Protein AF-A0AAJ5UB85-F1 (afdb_monomer)

Radius of gyration: 15.46 Å; Cα contacts (8 Å, |Δi|>4): 134; chains: 1; bounding box: 55×32×35 Å

Nearest PDB structures (foldseek):
  3lfk-assembly1_A  TM=6.143E-01  e=1.424E-01  Thermoplasma volcanium GSS1
  6jmi-assembly2_B  TM=5.641E-01  e=3.573E-01  Mycobacterium tuberculosis H37Rv
  7txo-assembly1_A  TM=7.342E-01  e=1.295E+00  Nostoc sp. PCC 7120 = FACHB-418
  2qlz-assembly2_D  TM=5.027E-01  e=4.039E-01  unclassified
  3lfk-assembly2_B  TM=4.043E-01  e=2.973E-01  Thermoplasma volcanium GSS1

Structure (mmCIF, N/CA/C/O backbone):
data_AF-A0AAJ5UB85-F1
#
_entry.id   AF-A0AAJ5UB85-F1
#
loop_
_atom_site.group_PDB
_atom_site.id
_atom_site.type_symbol
_atom_site.label_atom_id
_atom_site.label_alt_id
_atom_site.label_comp_id
_atom_site.label_asym_id
_atom_site.label_entity_id
_atom_site.label_seq_id
_atom_site.pdbx_PDB_ins_code
_atom_site.Cartn_x
_atom_site.Cartn_y
_atom_site.Cartn_z
_atom_site.occupancy
_atom_site.B_iso_or_equiv
_atom_site.auth_seq_id
_atom_site.auth_comp_id
_atom_site.auth_asym_id
_atom_site.auth_atom_id
_atom_site.pdbx_PDB_model_num
ATOM 1 N N . MET A 1 1 ? 35.514 -7.535 10.578 1.00 32.47 1 MET A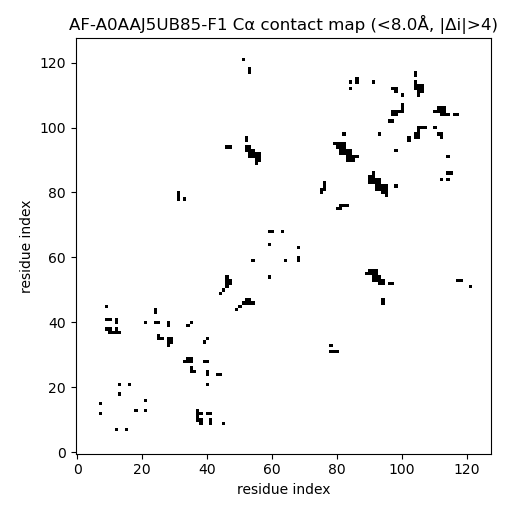 N 1
ATOM 2 C CA . MET A 1 1 ? 34.616 -8.692 10.389 1.00 32.47 1 MET A CA 1
ATOM 3 C C . MET A 1 1 ? 33.403 -8.159 9.650 1.00 32.47 1 MET A C 1
ATOM 5 O O . MET A 1 1 ? 32.691 -7.363 10.228 1.00 32.47 1 MET A O 1
ATOM 9 N N . ASN A 1 2 ? 33.325 -8.501 8.362 1.00 32.28 2 ASN A N 1
ATOM 10 C CA . ASN A 1 2 ? 32.281 -8.273 7.352 1.00 32.28 2 ASN A CA 1
ATOM 11 C C . ASN A 1 2 ? 31.247 -7.155 7.573 1.00 32.28 2 ASN A C 1
ATOM 13 O O . ASN A 1 2 ? 30.145 -7.418 8.042 1.00 32.28 2 ASN A O 1
ATOM 17 N N . ASP A 1 3 ? 31.563 -5.966 7.053 1.00 38.00 3 ASP A N 1
ATOM 18 C CA . ASP A 1 3 ? 30.565 -5.004 6.573 1.00 38.00 3 ASP A CA 1
ATOM 19 C C . ASP A 1 3 ? 30.039 -5.476 5.204 1.00 38.00 3 ASP A C 1
ATOM 21 O O . ASP A 1 3 ? 30.477 -5.024 4.147 1.00 38.00 3 ASP A O 1
ATOM 25 N N . THR A 1 4 ? 29.128 -6.447 5.202 1.00 44.91 4 THR A N 1
ATOM 26 C CA . THR A 1 4 ? 28.245 -6.713 4.052 1.00 44.91 4 THR A CA 1
ATOM 27 C C . THR A 1 4 ? 26.931 -5.988 4.280 1.00 44.91 4 THR A C 1
ATOM 29 O O . THR A 1 4 ? 25.911 -6.624 4.489 1.00 44.91 4 THR A O 1
ATOM 32 N N . ASP A 1 5 ? 26.958 -4.661 4.275 1.00 47.28 5 ASP A N 1
ATOM 33 C CA . ASP A 1 5 ? 25.741 -3.851 4.316 1.00 47.28 5 ASP A CA 1
ATOM 34 C C . ASP A 1 5 ? 25.980 -2.569 3.528 1.00 47.28 5 ASP A C 1
ATOM 36 O O . ASP A 1 5 ? 26.447 -1.554 4.040 1.00 47.28 5 ASP A O 1
ATOM 40 N N . SER A 1 6 ? 25.728 -2.607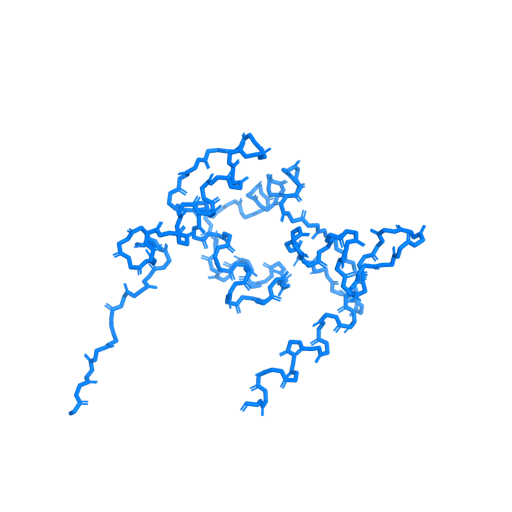 2.222 1.00 36.12 6 SER A N 1
ATOM 41 C CA . SER A 1 6 ? 25.590 -1.368 1.457 1.00 36.12 6 SER A CA 1
ATOM 42 C C . SER A 1 6 ? 24.732 -1.567 0.213 1.00 36.12 6 SER A C 1
ATOM 44 O O . SER A 1 6 ? 25.188 -2.004 -0.840 1.00 36.12 6 SER A O 1
ATOM 46 N N . SER A 1 7 ? 23.483 -1.118 0.373 1.00 40.91 7 SER A N 1
ATOM 47 C CA . SER A 1 7 ? 22.523 -0.726 -0.661 1.00 40.91 7 SER A CA 1
ATOM 48 C C . SER A 1 7 ? 21.566 -1.798 -1.203 1.00 40.91 7 SER A C 1
ATOM 50 O O . SER A 1 7 ? 21.362 -1.914 -2.410 1.00 40.91 7 SER A O 1
ATOM 52 N N . ASN A 1 8 ? 20.804 -2.441 -0.309 1.00 54.84 8 ASN A N 1
ATOM 53 C CA . ASN A 1 8 ? 19.409 -2.800 -0.625 1.00 54.84 8 ASN A CA 1
ATOM 54 C C . ASN A 1 8 ? 18.542 -1.526 -0.672 1.00 54.84 8 ASN A C 1
ATOM 56 O O . ASN A 1 8 ? 17.538 -1.406 0.027 1.00 54.84 8 ASN A O 1
ATOM 60 N N . SER A 1 9 ? 18.954 -0.521 -1.451 1.00 78.44 9 SER A N 1
ATOM 61 C CA . SER A 1 9 ? 18.109 0.643 -1.697 1.00 78.44 9 SER A CA 1
ATOM 62 C C . SER A 1 9 ? 16.850 0.150 -2.405 1.00 78.44 9 SER A C 1
ATOM 64 O O . SER A 1 9 ? 16.943 -0.605 -3.379 1.00 78.44 9 SER A O 1
ATOM 66 N N . LEU A 1 10 ? 15.669 0.564 -1.938 1.00 81.56 10 LEU A N 1
ATOM 67 C CA . LEU A 1 10 ? 14.387 0.237 -2.573 1.00 81.56 10 LEU A CA 1
ATOM 68 C C . LEU A 1 10 ? 14.371 0.601 -4.066 1.00 81.56 10 LEU A C 1
ATOM 70 O O . LEU A 1 10 ? 13.711 -0.059 -4.867 1.00 81.56 10 LEU A O 1
ATOM 74 N N . HIS A 1 11 ? 15.167 1.590 -4.477 1.00 81.31 11 HIS A N 1
ATOM 75 C CA . HIS A 1 11 ? 15.339 1.964 -5.880 1.00 81.31 11 HIS A CA 1
ATOM 76 C C . HIS A 1 11 ? 15.991 0.876 -6.747 1.00 81.31 11 HIS A C 1
ATOM 78 O O . HIS A 1 11 ? 15.806 0.884 -7.961 1.00 81.31 11 HIS A O 1
ATOM 84 N N . LEU A 1 12 ? 16.708 -0.071 -6.140 1.00 86.75 12 LEU A N 1
ATOM 85 C CA . LEU A 1 12 ? 17.361 -1.200 -6.802 1.00 86.75 12 LEU A CA 1
ATOM 86 C C . LEU A 1 12 ? 16.638 -2.530 -6.546 1.00 86.75 12 LEU A C 1
ATOM 88 O O . LEU A 1 12 ? 17.232 -3.584 -6.727 1.00 86.75 12 LEU A O 1
ATOM 92 N N . ILE A 1 13 ? 15.362 -2.515 -6.140 1.00 89.38 13 ILE A N 1
ATOM 93 C CA . ILE A 1 13 ? 14.651 -3.729 -5.699 1.00 89.38 13 ILE A CA 1
ATOM 94 C C . ILE A 1 13 ? 14.706 -4.905 -6.682 1.00 89.38 13 ILE A C 1
ATOM 96 O O . ILE A 1 13 ? 14.712 -6.058 -6.269 1.00 89.38 13 ILE A O 1
ATOM 100 N N . GLU A 1 14 ? 14.781 -4.641 -7.985 1.00 89.69 14 GLU A N 1
ATOM 101 C CA . GLU A 1 14 ? 14.854 -5.695 -9.001 1.00 89.69 14 GLU A CA 1
ATOM 102 C C . GLU A 1 14 ? 16.177 -6.475 -9.010 1.00 89.69 14 GLU A C 1
ATOM 104 O O . GLU A 1 14 ? 16.234 -7.556 -9.595 1.00 89.69 14 GLU A O 1
ATOM 109 N N . THR A 1 15 ? 17.232 -5.946 -8.383 1.00 87.75 15 THR A N 1
ATOM 110 C CA . THR A 1 15 ? 18.557 -6.578 -8.352 1.00 87.75 15 THR A CA 1
ATOM 111 C C . THR A 1 15 ? 18.747 -7.488 -7.144 1.00 87.75 15 THR A C 1
ATOM 113 O O . THR A 1 15 ? 19.519 -8.441 -7.232 1.00 87.75 15 THR A O 1
ATOM 116 N N . TRP A 1 16 ? 18.047 -7.217 -6.037 1.00 90.44 16 TRP A N 1
ATOM 117 C CA . TRP A 1 16 ? 18.240 -7.921 -4.767 1.00 90.44 16 TRP A CA 1
ATOM 118 C C . TRP A 1 16 ? 17.005 -8.677 -4.270 1.00 90.44 16 TRP A C 1
ATOM 120 O O . TRP A 1 16 ? 17.162 -9.661 -3.546 1.00 90.44 16 TRP A O 1
ATOM 130 N N . LEU A 1 17 ? 15.783 -8.282 -4.651 1.00 90.50 17 LEU A N 1
ATOM 131 C CA . LEU A 1 17 ? 14.591 -9.026 -4.248 1.00 90.50 17 LEU A CA 1
ATOM 132 C C . LEU A 1 17 ? 14.565 -10.380 -4.975 1.00 90.50 17 LEU A C 1
ATOM 134 O O . LEU A 1 17 ? 14.698 -10.406 -6.205 1.00 90.50 17 LEU A O 1
ATOM 138 N N . PRO A 1 18 ? 14.361 -11.510 -4.269 1.00 93.69 18 PRO A N 1
ATOM 139 C CA . PRO A 1 18 ? 14.294 -12.816 -4.904 1.00 93.69 18 PRO A CA 1
ATOM 140 C C . PRO A 1 18 ? 13.311 -12.824 -6.075 1.00 93.69 18 PRO A C 1
ATOM 142 O O . PRO A 1 18 ? 12.175 -12.360 -5.969 1.00 93.69 18 PRO A O 1
ATOM 145 N N . ARG A 1 19 ? 13.745 -13.383 -7.210 1.00 89.44 19 ARG A N 1
ATOM 146 C CA . ARG A 1 19 ? 13.010 -13.307 -8.483 1.00 89.44 19 ARG A CA 1
ATOM 147 C C . ARG A 1 19 ? 11.546 -13.732 -8.364 1.00 89.44 19 ARG A C 1
ATOM 149 O O . ARG A 1 19 ? 10.681 -13.112 -8.977 1.00 89.44 19 ARG A O 1
ATOM 156 N N . PHE A 1 20 ? 11.274 -14.793 -7.605 1.00 92.88 20 PHE A N 1
ATOM 157 C CA . PHE A 1 20 ? 9.911 -15.271 -7.386 1.00 92.88 20 PHE A CA 1
ATOM 158 C C . PHE A 1 20 ? 9.051 -14.218 -6.674 1.00 92.88 20 PHE A C 1
ATOM 160 O O . PHE A 1 20 ? 7.989 -13.863 -7.177 1.00 92.88 20 PHE A O 1
ATOM 167 N N . GLU A 1 21 ? 9.538 -13.658 -5.566 1.00 91.75 21 GLU A N 1
ATOM 168 C CA . GLU A 1 21 ? 8.840 -12.609 -4.812 1.00 91.75 21 GLU A CA 1
ATOM 169 C C . GLU A 1 21 ? 8.613 -11.357 -5.662 1.00 91.75 21 GLU A C 1
ATOM 171 O O . GLU A 1 21 ? 7.505 -10.824 -5.713 1.00 91.75 21 GLU A O 1
ATOM 176 N N . TYR A 1 22 ? 9.626 -10.932 -6.418 1.00 93.31 22 TYR A N 1
ATOM 177 C CA . TYR A 1 22 ? 9.507 -9.809 -7.345 1.00 93.31 22 TYR A CA 1
ATOM 178 C C . TYR A 1 22 ? 8.392 -10.028 -8.383 1.00 93.31 22 TYR A C 1
ATOM 180 O O . TYR A 1 22 ? 7.609 -9.117 -8.669 1.00 93.31 22 TYR A O 1
ATOM 188 N N . HIS A 1 23 ? 8.268 -11.243 -8.927 1.00 94.50 23 HIS A N 1
ATOM 189 C CA . HIS A 1 23 ? 7.187 -11.581 -9.854 1.00 94.50 23 HIS A CA 1
ATOM 190 C C . HIS A 1 23 ? 5.805 -11.581 -9.191 1.00 94.50 23 HIS A C 1
ATOM 192 O O . HIS A 1 23 ? 4.868 -11.083 -9.810 1.00 94.50 23 HIS A O 1
ATOM 198 N N . VAL A 1 24 ? 5.681 -12.030 -7.937 1.00 94.19 24 VAL A N 1
ATOM 199 C CA . VAL A 1 24 ? 4.414 -11.968 -7.182 1.00 94.19 24 VAL A CA 1
ATOM 200 C C . VAL A 1 24 ? 3.906 -10.525 -7.086 1.00 94.19 24 VAL A C 1
ATOM 202 O O . VAL A 1 24 ? 2.751 -10.250 -7.417 1.00 94.19 24 VAL A O 1
ATOM 205 N N . TYR A 1 25 ? 4.774 -9.575 -6.724 1.00 95.06 25 TYR A N 1
ATOM 206 C CA . TYR A 1 25 ? 4.399 -8.158 -6.681 1.00 95.06 25 TYR A CA 1
ATOM 207 C C . TYR A 1 25 ? 4.005 -7.611 -8.057 1.00 95.06 25 TYR A C 1
ATOM 209 O O . TYR A 1 25 ? 3.043 -6.850 -8.176 1.00 95.06 25 TYR A O 1
ATOM 217 N N . ARG A 1 26 ? 4.722 -8.000 -9.119 1.00 96.00 26 ARG A N 1
ATOM 218 C CA . ARG A 1 26 ? 4.394 -7.575 -10.490 1.00 96.00 26 ARG A CA 1
ATOM 219 C C . ARG A 1 26 ? 3.052 -8.103 -10.967 1.00 96.00 26 ARG A C 1
ATOM 221 O O . ARG A 1 26 ? 2.317 -7.358 -11.612 1.00 96.00 26 ARG A O 1
ATOM 228 N N . ASP A 1 27 ? 2.737 -9.357 -10.677 1.00 95.25 27 ASP A N 1
ATOM 229 C CA . ASP A 1 27 ? 1.465 -9.955 -11.069 1.00 95.25 27 ASP A CA 1
ATOM 230 C C . ASP A 1 27 ? 0.297 -9.294 -10.333 1.00 95.25 27 ASP A C 1
ATOM 232 O O . ASP A 1 27 ? -0.733 -9.025 -10.950 1.00 95.25 27 ASP A O 1
ATOM 236 N N . ARG A 1 28 ? 0.494 -8.902 -9.069 1.00 92.81 28 ARG A N 1
ATOM 237 C CA . ARG A 1 28 ? -0.490 -8.113 -8.323 1.00 92.81 28 ARG A CA 1
ATOM 238 C C . ARG A 1 28 ? -0.677 -6.707 -8.890 1.00 92.81 28 ARG A C 1
ATOM 240 O O . ARG A 1 28 ? -1.797 -6.260 -9.084 1.00 92.81 28 ARG A O 1
ATOM 247 N N . LEU A 1 29 ? 0.395 -6.004 -9.252 1.00 94.94 29 LEU A N 1
ATOM 248 C CA . LEU A 1 29 ? 0.250 -4.723 -9.962 1.00 94.94 29 LEU A CA 1
ATOM 249 C C . LEU A 1 29 ? -0.565 -4.898 -11.254 1.00 94.94 29 LEU A C 1
ATOM 251 O O . LEU A 1 29 ? -1.435 -4.081 -11.556 1.00 94.94 29 LEU A O 1
ATOM 255 N N . ARG A 1 30 ? -0.342 -5.999 -11.981 1.00 95.56 30 ARG A N 1
ATOM 256 C CA . ARG A 1 30 ? -1.093 -6.313 -13.200 1.00 95.56 30 ARG A CA 1
ATOM 257 C C . ARG A 1 30 ? -2.579 -6.566 -12.925 1.00 95.56 30 ARG A C 1
ATOM 259 O O . ARG A 1 30 ? -3.394 -6.071 -13.698 1.00 95.56 30 ARG A O 1
ATOM 266 N N . SER A 1 31 ? -2.951 -7.274 -11.854 1.00 93.44 31 SER A N 1
ATOM 267 C CA . SER A 1 31 ? -4.368 -7.518 -11.525 1.00 93.44 31 SER A CA 1
ATOM 268 C C . SER A 1 31 ? -5.137 -6.239 -11.176 1.00 93.44 31 SER A C 1
ATOM 270 O O . SER A 1 31 ? -6.351 -6.202 -11.354 1.00 93.44 31 SER A O 1
ATOM 272 N N . HIS A 1 32 ? -4.435 -5.176 -10.773 1.00 91.44 32 HIS A N 1
ATOM 273 C CA . HIS A 1 32 ? -5.000 -3.843 -10.524 1.00 91.44 32 HIS A CA 1
ATOM 274 C C . HIS A 1 32 ? -4.875 -2.888 -11.722 1.00 91.44 32 HIS A C 1
ATOM 276 O O . HIS A 1 32 ? -5.078 -1.685 -11.576 1.00 91.44 32 HIS A O 1
ATOM 282 N N . ASN A 1 33 ? -4.537 -3.393 -12.916 1.00 92.38 33 ASN A N 1
ATOM 283 C CA . ASN A 1 33 ? -4.302 -2.587 -14.123 1.00 92.38 33 ASN A CA 1
ATOM 284 C C . ASN A 1 33 ? -3.242 -1.487 -13.934 1.00 92.38 33 ASN A C 1
ATOM 286 O O . ASN A 1 33 ? -3.311 -0.416 -14.539 1.00 92.38 33 ASN A O 1
ATOM 290 N N . LEU A 1 34 ? -2.236 -1.748 -13.099 1.00 92.38 34 LEU A N 1
ATOM 291 C CA . LEU A 1 34 ? -1.150 -0.818 -12.833 1.00 92.38 34 LEU A CA 1
ATOM 292 C C . LEU A 1 34 ? 0.126 -1.204 -13.593 1.00 92.38 34 LEU A C 1
ATOM 294 O O . LEU A 1 34 ? 0.439 -2.388 -13.744 1.00 92.38 34 LEU A O 1
ATOM 298 N N . PRO A 1 35 ? 0.933 -0.211 -14.013 1.00 93.75 35 PRO A N 1
ATOM 299 C CA . PRO A 1 35 ? 2.282 -0.451 -14.506 1.00 93.75 35 PRO A CA 1
ATOM 300 C C . PRO A 1 35 ? 3.121 -1.302 -13.542 1.00 93.75 35 PRO A C 1
ATOM 302 O O . PRO A 1 35 ? 3.214 -1.008 -12.352 1.00 93.75 35 PRO A O 1
ATOM 305 N N . THR A 1 36 ? 3.796 -2.329 -14.061 1.00 94.75 36 THR A N 1
ATOM 306 C CA . THR A 1 36 ? 4.626 -3.248 -13.262 1.00 94.75 36 THR A CA 1
ATOM 307 C C . THR A 1 36 ? 6.076 -2.758 -13.151 1.00 94.75 36 THR A C 1
ATOM 309 O O . THR A 1 36 ? 7.007 -3.494 -13.482 1.00 94.75 36 THR A O 1
ATOM 312 N N . THR A 1 37 ? 6.276 -1.485 -12.802 1.00 93.50 37 THR A N 1
ATOM 313 C CA . THR A 1 37 ? 7.617 -0.879 -12.732 1.00 93.50 37 THR A CA 1
ATOM 314 C C . THR A 1 37 ? 8.350 -1.282 -11.446 1.00 93.50 37 THR A C 1
ATOM 316 O O . THR A 1 37 ? 7.687 -1.528 -10.434 1.00 93.50 37 THR A O 1
ATOM 319 N N . PRO A 1 38 ? 9.699 -1.292 -11.429 1.00 93.69 38 PRO A N 1
ATOM 320 C CA . PRO A 1 38 ? 10.470 -1.581 -10.217 1.00 93.69 38 PRO A CA 1
ATOM 321 C C . PRO A 1 38 ? 10.087 -0.680 -9.038 1.00 93.69 38 PRO A C 1
ATOM 323 O O . PRO A 1 38 ? 9.879 -1.176 -7.941 1.00 93.69 38 PRO A O 1
ATOM 326 N N . THR A 1 39 ? 9.864 0.617 -9.271 1.00 91.88 39 THR A N 1
ATOM 327 C CA . THR A 1 39 ? 9.415 1.571 -8.238 1.00 91.88 39 THR A CA 1
ATOM 328 C C . THR A 1 39 ? 8.088 1.169 -7.593 1.00 91.88 39 THR A C 1
ATOM 330 O O . THR A 1 39 ? 7.907 1.308 -6.390 1.00 91.88 39 THR A O 1
ATOM 333 N N . ARG A 1 40 ? 7.141 0.652 -8.383 1.00 93.00 40 ARG A N 1
ATOM 334 C CA . ARG A 1 40 ? 5.835 0.213 -7.875 1.00 93.00 40 ARG A CA 1
ATOM 335 C C . ARG A 1 40 ? 5.933 -1.113 -7.123 1.00 93.00 40 ARG A C 1
ATOM 337 O O . ARG A 1 40 ? 5.213 -1.306 -6.150 1.00 93.00 40 ARG A O 1
ATOM 344 N N . VAL A 1 41 ? 6.843 -1.997 -7.536 1.00 95.25 41 VAL A N 1
ATOM 345 C CA . VAL A 1 41 ? 7.193 -3.203 -6.767 1.00 95.25 41 VAL A CA 1
ATOM 346 C C . VAL A 1 41 ? 7.843 -2.815 -5.439 1.00 95.25 41 VAL A C 1
ATOM 348 O O . VAL A 1 41 ? 7.457 -3.339 -4.401 1.00 95.25 41 VAL A O 1
ATOM 351 N N . ALA A 1 42 ? 8.758 -1.845 -5.458 1.00 94.56 42 ALA A N 1
ATOM 352 C CA . ALA A 1 42 ? 9.417 -1.316 -4.272 1.00 94.56 42 ALA A CA 1
ATOM 353 C C . ALA A 1 42 ? 8.430 -0.716 -3.271 1.00 94.56 42 ALA A C 1
ATOM 355 O O . ALA A 1 42 ? 8.520 -1.023 -2.087 1.00 94.56 42 ALA A O 1
ATOM 356 N N . PHE A 1 43 ? 7.442 0.051 -3.740 1.00 94.31 43 PHE A N 1
ATOM 357 C CA . PHE A 1 43 ? 6.378 0.571 -2.880 1.00 94.31 43 PHE A CA 1
ATOM 358 C C . PHE A 1 43 ? 5.607 -0.544 -2.174 1.00 94.31 43 PHE A C 1
ATOM 360 O O . PHE A 1 43 ? 5.416 -0.497 -0.962 1.00 94.31 43 PHE A O 1
ATOM 367 N N . LEU A 1 44 ? 5.190 -1.566 -2.921 1.00 94.50 44 LEU A N 1
ATOM 368 C CA . LEU A 1 44 ? 4.450 -2.687 -2.356 1.00 94.50 44 LEU A CA 1
ATOM 369 C C . LEU A 1 44 ? 5.281 -3.490 -1.356 1.00 94.50 44 LEU A C 1
ATOM 371 O O . LEU A 1 44 ? 4.785 -3.826 -0.285 1.00 94.50 44 LEU A O 1
ATOM 375 N N . TYR A 1 45 ? 6.542 -3.762 -1.682 1.00 95.06 45 TYR A N 1
ATOM 376 C CA . TYR A 1 45 ? 7.456 -4.423 -0.762 1.00 95.06 45 TYR A CA 1
ATOM 377 C C . TYR A 1 45 ? 7.648 -3.605 0.520 1.00 95.06 45 TYR A C 1
ATOM 379 O O . TYR A 1 45 ? 7.520 -4.144 1.614 1.00 95.06 45 TYR A O 1
ATOM 387 N N . TRP A 1 46 ? 7.902 -2.300 0.398 1.00 95.19 46 TRP A N 1
ATOM 388 C CA . TRP A 1 46 ? 8.048 -1.400 1.540 1.00 95.19 46 TRP A CA 1
ATOM 389 C C . TRP A 1 46 ? 6.795 -1.404 2.420 1.00 95.19 46 TRP A C 1
ATOM 391 O O . TRP A 1 46 ? 6.880 -1.678 3.616 1.00 95.19 46 TRP A O 1
ATOM 401 N N . ALA A 1 47 ? 5.618 -1.198 1.828 1.00 94.88 47 ALA A N 1
ATOM 402 C CA . ALA A 1 47 ? 4.365 -1.126 2.569 1.00 94.88 47 ALA A CA 1
ATOM 403 C C . ALA A 1 47 ? 4.041 -2.441 3.303 1.00 94.88 47 ALA A C 1
ATOM 405 O O . ALA A 1 47 ? 3.526 -2.422 4.418 1.00 94.88 47 ALA A O 1
ATOM 406 N N . GLU A 1 48 ? 4.345 -3.594 2.707 1.00 93.31 48 GLU A N 1
ATOM 407 C CA . GLU A 1 48 ? 3.983 -4.898 3.275 1.00 93.31 48 GLU A CA 1
ATOM 408 C C . GLU A 1 48 ? 5.048 -5.462 4.208 1.00 93.31 48 GLU A C 1
ATOM 410 O O . GLU A 1 48 ? 4.728 -5.941 5.295 1.00 93.31 48 GLU A O 1
ATOM 415 N N . GLN A 1 49 ? 6.315 -5.388 3.813 1.00 91.62 49 GLN A N 1
ATOM 416 C CA . GLN A 1 49 ? 7.409 -6.043 4.525 1.00 91.62 49 GLN A CA 1
ATOM 417 C C . GLN A 1 49 ? 8.088 -5.118 5.523 1.00 91.62 49 GLN A C 1
ATOM 419 O O . GLN A 1 49 ? 8.427 -5.568 6.619 1.00 91.62 49 GLN A O 1
ATOM 424 N N . MET A 1 50 ? 8.274 -3.843 5.179 1.00 91.81 50 MET A N 1
ATOM 425 C CA . MET A 1 50 ? 8.942 -2.881 6.060 1.00 91.81 50 MET A CA 1
ATOM 426 C C . MET A 1 50 ? 7.932 -2.251 7.018 1.00 91.81 50 MET A C 1
ATOM 428 O O . MET A 1 50 ? 8.116 -2.336 8.226 1.00 91.81 50 MET A O 1
ATOM 432 N N . MET A 1 51 ? 6.802 -1.765 6.498 1.00 93.12 51 MET A N 1
ATOM 433 C CA . MET A 1 51 ? 5.738 -1.139 7.296 1.00 93.12 51 MET A CA 1
ATOM 434 C C . MET A 1 51 ? 4.717 -2.133 7.863 1.00 93.12 51 MET A C 1
ATOM 436 O O . MET A 1 51 ? 3.713 -1.741 8.453 1.00 93.12 51 MET A O 1
ATOM 440 N N . LYS A 1 52 ? 4.925 -3.441 7.662 1.00 92.06 52 LYS A N 1
ATOM 441 C CA . LYS A 1 52 ? 4.035 -4.503 8.168 1.00 92.06 52 LYS A CA 1
ATOM 442 C C . LYS A 1 52 ? 2.563 -4.235 7.835 1.00 92.06 52 LYS A C 1
ATOM 444 O O . LYS A 1 52 ? 1.678 -4.342 8.688 1.00 92.06 52 LYS A O 1
ATOM 449 N N . HIS A 1 53 ? 2.324 -3.881 6.576 1.00 92.94 53 HIS A N 1
ATOM 450 C CA . HIS A 1 53 ? 1.032 -3.566 5.976 1.00 92.94 53 HIS A CA 1
ATOM 451 C C . HIS A 1 53 ? 0.360 -2.266 6.429 1.00 92.94 53 HIS A C 1
ATOM 453 O O . HIS A 1 53 ? -0.694 -1.967 5.875 1.00 92.94 53 HIS A O 1
ATOM 459 N N . CYS A 1 54 ? 0.908 -1.500 7.378 1.00 94.06 54 CYS A N 1
ATOM 460 C CA . CYS A 1 54 ? 0.249 -0.327 7.956 1.00 94.06 54 CYS A CA 1
ATOM 461 C C . CYS A 1 54 ? 1.223 0.842 8.116 1.00 94.06 54 CYS A C 1
ATOM 463 O O . CYS A 1 54 ? 2.215 0.723 8.824 1.00 94.06 54 CYS A O 1
ATOM 465 N N . PHE A 1 55 ? 0.911 1.987 7.518 1.00 95.50 55 PHE A N 1
ATOM 466 C CA . PHE A 1 55 ? 1.763 3.177 7.567 1.00 95.50 55 PHE A CA 1
ATOM 467 C C . PHE A 1 55 ? 0.935 4.462 7.642 1.00 95.50 55 PHE A C 1
ATOM 469 O O . PHE A 1 55 ? -0.250 4.484 7.309 1.00 95.50 55 PHE A O 1
ATOM 476 N N . THR A 1 56 ? 1.550 5.540 8.104 1.00 96.25 56 THR A N 1
ATOM 477 C CA . THR A 1 56 ? 0.986 6.894 8.159 1.00 96.25 56 THR A CA 1
ATOM 478 C C . THR A 1 56 ? 1.367 7.702 6.918 1.00 96.25 56 THR A C 1
ATOM 480 O O . THR A 1 56 ? 2.136 7.251 6.067 1.00 96.25 56 THR A O 1
ATOM 483 N N . PHE A 1 57 ? 0.819 8.911 6.773 1.00 95.69 57 PHE A N 1
ATOM 484 C CA . PHE A 1 57 ? 1.247 9.777 5.673 1.00 95.69 57 PHE A CA 1
ATOM 485 C C . PHE A 1 57 ? 2.691 10.249 5.872 1.00 95.69 57 PHE A C 1
ATOM 487 O O . PHE A 1 57 ? 3.437 10.368 4.908 1.00 95.69 57 PHE A O 1
ATOM 494 N N . GLU A 1 58 ? 3.092 10.473 7.118 1.00 95.56 58 GLU A N 1
ATOM 495 C CA . GLU A 1 58 ? 4.435 10.869 7.513 1.00 95.56 58 GLU A CA 1
ATOM 496 C C . GLU A 1 58 ? 5.463 9.795 7.139 1.00 95.56 58 GLU A C 1
ATOM 498 O O . GLU A 1 58 ? 6.478 10.126 6.528 1.00 95.56 58 GLU A O 1
ATOM 503 N N . ASP A 1 59 ? 5.162 8.518 7.397 1.00 95.81 59 ASP A N 1
ATOM 504 C CA . ASP A 1 59 ? 6.008 7.392 6.970 1.00 95.81 59 ASP A CA 1
ATOM 505 C C . ASP A 1 59 ? 6.172 7.371 5.444 1.00 95.81 59 ASP A C 1
ATOM 507 O O . ASP A 1 59 ? 7.263 7.168 4.913 1.00 95.81 59 ASP A O 1
ATOM 511 N N . PHE A 1 60 ? 5.077 7.622 4.719 1.00 94.69 60 PHE A N 1
ATOM 512 C CA . PHE A 1 60 ? 5.102 7.694 3.263 1.00 94.69 60 PHE A CA 1
ATOM 513 C C . PHE A 1 60 ? 5.959 8.859 2.753 1.00 94.69 60 PHE A C 1
ATOM 515 O O . PHE A 1 60 ? 6.701 8.681 1.793 1.00 94.69 60 PHE A O 1
ATOM 522 N N . LEU A 1 61 ? 5.880 10.036 3.380 1.00 93.62 61 LEU A N 1
ATOM 523 C CA . LEU A 1 61 ? 6.695 11.195 3.008 1.00 93.62 61 LEU A CA 1
ATOM 524 C C . LEU A 1 61 ? 8.187 10.933 3.206 1.00 93.62 61 LEU A C 1
ATOM 526 O O . LEU A 1 61 ? 8.985 11.316 2.357 1.00 93.62 61 LEU A O 1
ATOM 530 N N . GLN A 1 62 ? 8.565 10.275 4.300 1.00 92.25 62 GLN A N 1
ATOM 531 C CA . GLN A 1 62 ? 9.971 9.994 4.590 1.00 92.25 62 GLN A CA 1
ATOM 532 C C . GLN A 1 62 ? 10.627 9.119 3.517 1.00 92.25 62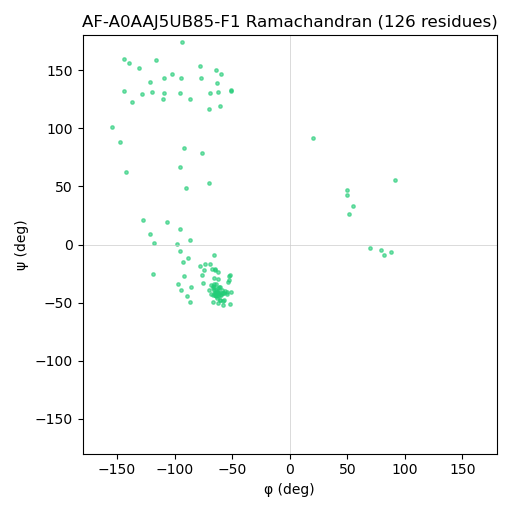 GLN A C 1
ATOM 534 O O . GLN A 1 62 ? 11.787 9.347 3.185 1.00 92.25 62 GLN A O 1
ATOM 539 N N . GLU A 1 63 ? 9.887 8.159 2.960 1.00 89.81 63 GLU A N 1
ATOM 540 C CA . GLU A 1 63 ? 10.436 7.207 1.988 1.00 89.81 63 GLU A CA 1
ATOM 541 C C . GLU A 1 63 ? 10.168 7.596 0.521 1.00 89.81 63 GLU A C 1
ATOM 543 O O . GLU A 1 63 ? 10.989 7.337 -0.357 1.00 89.81 63 GLU A O 1
ATOM 548 N N . TRP A 1 64 ? 9.019 8.210 0.222 1.00 87.06 64 TRP A N 1
ATOM 549 C CA . TRP A 1 64 ? 8.512 8.357 -1.151 1.00 87.06 64 TRP A CA 1
ATOM 550 C C . TRP A 1 64 ? 8.296 9.799 -1.608 1.00 87.06 64 TRP A C 1
ATOM 552 O O . TRP A 1 64 ? 7.706 10.003 -2.678 1.00 87.06 64 TRP A O 1
ATOM 562 N N . ASP A 1 65 ? 8.732 10.806 -0.846 1.00 83.38 65 ASP A N 1
ATOM 563 C CA . ASP A 1 65 ? 8.556 12.194 -1.271 1.00 83.38 65 ASP A CA 1
ATOM 564 C C . ASP A 1 65 ? 9.266 12.467 -2.606 1.00 83.38 65 ASP A C 1
ATOM 566 O O . ASP A 1 65 ? 10.477 12.329 -2.772 1.00 83.38 65 ASP A O 1
ATOM 570 N N . ASN A 1 66 ? 8.459 12.854 -3.588 1.00 79.38 66 ASN A N 1
ATOM 571 C CA . ASN A 1 66 ? 8.883 13.180 -4.941 1.00 79.38 66 ASN A CA 1
ATOM 572 C C . ASN A 1 66 ? 8.367 14.555 -5.388 1.00 79.38 66 ASN A C 1
ATOM 574 O O . ASN A 1 66 ? 8.225 14.812 -6.586 1.00 79.38 66 ASN A O 1
ATOM 578 N N . GLY A 1 67 ? 8.021 15.422 -4.431 1.00 85.31 67 GLY A N 1
ATOM 579 C CA . GLY A 1 67 ? 7.474 16.756 -4.671 1.00 85.31 67 GLY A CA 1
ATOM 580 C C . GLY A 1 67 ? 5.970 16.784 -4.960 1.00 85.31 67 GLY A C 1
ATOM 581 O O . GLY A 1 67 ? 5.381 17.863 -4.989 1.00 85.31 67 GLY A O 1
ATOM 582 N N . ASN A 1 68 ? 5.313 15.630 -5.153 1.00 89.31 68 ASN A N 1
ATOM 583 C CA . ASN A 1 68 ? 3.848 15.544 -5.174 1.00 89.31 68 ASN A CA 1
ATOM 584 C C . ASN A 1 68 ? 3.307 14.254 -4.513 1.00 89.31 68 ASN A C 1
ATOM 586 O O . ASN A 1 68 ? 2.630 13.446 -5.165 1.00 89.31 68 ASN A O 1
ATOM 590 N N . PRO A 1 69 ? 3.568 14.066 -3.208 1.00 89.19 69 PRO A N 1
ATOM 591 C CA . PRO A 1 69 ? 3.221 12.847 -2.479 1.00 89.19 69 PRO A CA 1
ATOM 592 C C . PRO A 1 69 ? 1.708 12.600 -2.400 1.00 89.19 69 PRO A C 1
ATOM 594 O O . PRO A 1 69 ? 1.261 11.459 -2.505 1.00 89.19 69 PRO A O 1
ATOM 597 N N . HIS A 1 70 ? 0.894 13.659 -2.313 1.00 91.88 70 HIS A N 1
ATOM 598 C CA . HIS A 1 70 ? -0.567 13.538 -2.308 1.00 91.88 70 HIS A CA 1
ATOM 599 C C . HIS A 1 70 ? -1.115 12.926 -3.600 1.00 91.88 70 HIS A C 1
ATOM 601 O O . HIS A 1 70 ? -1.993 12.066 -3.551 1.00 91.88 70 HIS A O 1
ATOM 607 N N . ARG A 1 71 ? -0.586 13.322 -4.766 1.00 90.88 71 ARG A N 1
ATOM 608 C CA . ARG A 1 71 ? -0.999 12.719 -6.039 1.00 90.88 71 ARG A CA 1
ATOM 609 C C . ARG A 1 71 ? -0.649 11.236 -6.082 1.00 90.88 71 ARG A C 1
ATOM 611 O O . ARG A 1 71 ? -1.454 10.441 -6.553 1.00 90.88 71 ARG A O 1
ATOM 618 N N . VAL A 1 72 ? 0.538 10.868 -5.606 1.00 89.62 72 VAL A N 1
ATOM 619 C CA . VAL A 1 72 ? 1.008 9.477 -5.635 1.00 89.62 72 VAL A CA 1
ATOM 620 C C . VAL A 1 72 ? 0.166 8.598 -4.716 1.00 89.62 72 VAL A C 1
ATOM 622 O O . VAL A 1 72 ? -0.321 7.560 -5.154 1.00 89.62 72 VAL A O 1
ATOM 625 N N . ILE A 1 73 ? -0.056 9.012 -3.467 1.00 93.50 73 ILE A N 1
ATOM 626 C CA . ILE A 1 73 ? -0.827 8.203 -2.516 1.00 93.50 73 ILE A CA 1
ATOM 627 C C . ILE A 1 73 ? -2.296 8.061 -2.933 1.00 93.50 73 ILE A C 1
ATOM 629 O O . ILE A 1 73 ? -2.877 6.990 -2.768 1.00 93.50 73 ILE A O 1
ATOM 633 N N . ASN A 1 74 ? -2.876 9.090 -3.560 1.00 93.69 74 ASN A N 1
ATOM 634 C CA . ASN A 1 74 ? -4.230 9.011 -4.109 1.00 93.69 74 ASN A CA 1
ATOM 635 C C . ASN A 1 74 ? -4.331 7.986 -5.247 1.00 93.69 74 ASN A C 1
ATOM 637 O O . ASN A 1 74 ? -5.287 7.221 -5.269 1.00 93.69 74 ASN A O 1
ATOM 641 N N . GLN A 1 75 ? -3.328 7.885 -6.128 1.00 92.56 75 GLN A N 1
ATOM 642 C CA . GLN A 1 75 ? -3.311 6.842 -7.165 1.00 92.56 75 GLN A CA 1
ATOM 643 C C . GLN A 1 75 ? -3.304 5.430 -6.568 1.00 92.56 75 GLN A C 1
ATOM 645 O O . GLN A 1 75 ? -3.931 4.520 -7.110 1.00 92.56 75 GLN A O 1
ATOM 650 N N . TRP A 1 76 ? -2.607 5.233 -5.446 1.00 93.94 76 TRP A N 1
ATOM 651 C CA . TRP A 1 76 ? -2.610 3.950 -4.747 1.00 93.94 76 TRP A CA 1
ATOM 652 C C . TRP A 1 76 ? -3.970 3.639 -4.118 1.00 93.94 76 TRP A C 1
ATOM 654 O O . TRP A 1 76 ? -4.450 2.515 -4.261 1.00 93.94 76 TRP A O 1
ATOM 664 N N . LEU A 1 77 ? -4.622 4.625 -3.497 1.00 94.50 77 LEU A N 1
ATOM 665 C CA . LEU A 1 77 ? -5.984 4.479 -2.970 1.00 94.50 77 LEU A CA 1
ATOM 666 C C . LEU A 1 77 ? -6.993 4.143 -4.074 1.00 94.50 77 LEU A C 1
ATOM 668 O O . LEU A 1 77 ? -7.772 3.205 -3.935 1.00 94.50 77 LEU A O 1
ATOM 672 N N . GLU A 1 78 ? -6.949 4.873 -5.188 1.00 93.94 78 GLU A N 1
ATOM 673 C CA . GLU A 1 78 ? -7.831 4.663 -6.342 1.00 93.94 78 GLU A CA 1
ATOM 674 C C . GLU A 1 78 ? -7.636 3.283 -6.980 1.00 93.94 78 GLU A C 1
ATOM 676 O O . GLU A 1 78 ? -8.586 2.704 -7.502 1.00 93.94 78 GLU A O 1
ATOM 681 N N . SER A 1 79 ? -6.425 2.721 -6.903 1.00 92.62 79 SER A N 1
ATOM 682 C CA . SER A 1 79 ? -6.150 1.367 -7.392 1.00 92.62 79 SER A CA 1
ATOM 683 C C . SER A 1 79 ? -6.711 0.248 -6.509 1.00 92.62 79 SER A C 1
ATOM 685 O O . SER A 1 79 ? -6.768 -0.900 -6.947 1.00 92.62 79 SER A 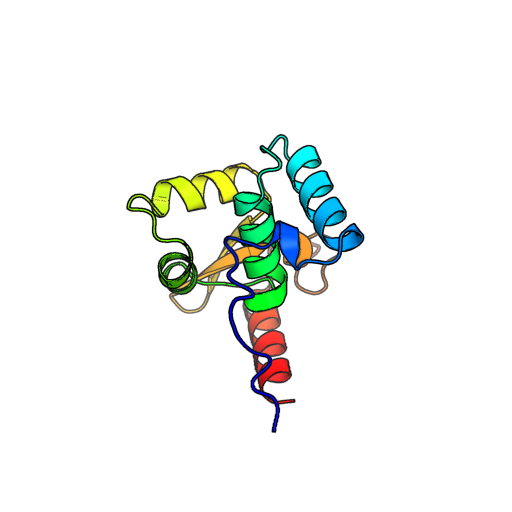O 1
ATOM 687 N N . GLY A 1 80 ? -7.079 0.550 -5.261 1.00 90.38 80 GLY A N 1
ATOM 688 C CA . GLY A 1 80 ? -7.529 -0.431 -4.272 1.00 90.38 80 GLY A CA 1
ATOM 689 C C . GLY A 1 80 ? -6.416 -1.230 -3.582 1.00 90.38 80 GLY A C 1
ATOM 690 O O . GLY A 1 80 ? -6.716 -1.953 -2.638 1.00 90.38 80 GLY A O 1
ATOM 691 N N . LEU A 1 81 ? -5.145 -1.069 -3.982 1.00 92.62 81 LEU A N 1
ATOM 692 C CA . LEU A 1 81 ? -4.006 -1.751 -3.343 1.00 92.62 81 LEU A CA 1
ATOM 693 C C . LEU A 1 81 ? -3.740 -1.284 -1.911 1.00 92.62 81 LEU A C 1
ATOM 695 O O . LEU A 1 81 ? -3.093 -1.996 -1.141 1.00 92.62 81 LEU A O 1
ATOM 699 N N . ILE A 1 82 ? -4.213 -0.088 -1.563 1.00 94.00 82 ILE A N 1
ATOM 700 C CA . ILE A 1 82 ? -4.251 0.397 -0.189 1.00 94.00 82 ILE A CA 1
ATOM 701 C C . ILE A 1 82 ? -5.639 0.951 0.130 1.00 94.00 82 ILE A C 1
ATOM 703 O O . ILE A 1 82 ? -6.342 1.468 -0.737 1.00 94.00 82 ILE A O 1
ATOM 707 N N . GLN A 1 83 ? -6.007 0.888 1.400 1.00 92.25 83 GLN A N 1
ATOM 708 C CA . GLN A 1 83 ? -7.178 1.528 1.979 1.00 92.25 83 GLN A CA 1
ATOM 709 C C . GLN A 1 83 ? -6.734 2.562 3.008 1.00 92.25 83 GLN A C 1
ATOM 711 O O . GLN A 1 83 ? -5.623 2.491 3.529 1.00 92.25 83 GLN A O 1
ATOM 716 N N . LYS A 1 84 ? -7.607 3.523 3.304 1.00 92.69 84 LYS A N 1
ATOM 717 C CA . LYS A 1 84 ? -7.361 4.572 4.293 1.00 92.69 84 LYS A CA 1
ATOM 718 C C . LYS A 1 84 ? -8.402 4.490 5.400 1.00 92.69 84 LYS A C 1
ATOM 720 O O . LYS A 1 84 ? -9.594 4.460 5.104 1.00 92.69 84 LYS A O 1
ATOM 725 N N . ASP A 1 85 ? -7.956 4.508 6.650 1.00 91.19 85 ASP A N 1
ATOM 726 C CA . ASP A 1 85 ? -8.837 4.488 7.819 1.00 91.19 85 ASP A CA 1
ATOM 727 C C . ASP A 1 85 ? -8.323 5.432 8.919 1.00 91.19 85 ASP A C 1
ATOM 729 O O . ASP A 1 85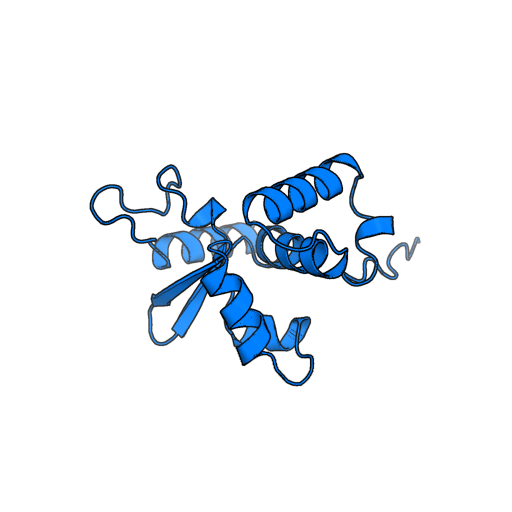 ? -7.143 5.785 8.956 1.00 91.19 85 ASP A O 1
ATOM 733 N N . PHE A 1 86 ? -9.220 5.890 9.789 1.00 90.44 86 PHE A N 1
ATOM 734 C CA . PHE A 1 86 ? -8.926 6.857 10.843 1.00 90.44 86 PHE A CA 1
ATOM 735 C C . PHE A 1 86 ? -8.983 6.196 12.213 1.00 90.44 86 PHE A C 1
ATOM 737 O O . PHE A 1 86 ? -10.005 5.633 12.609 1.00 90.44 86 PHE A O 1
ATOM 744 N N . TYR A 1 87 ? -7.903 6.319 12.977 1.00 91.50 87 TYR A N 1
ATOM 745 C CA . TYR A 1 87 ? -7.838 5.792 14.330 1.00 91.50 87 TYR A CA 1
ATOM 746 C C . TYR A 1 87 ? -7.035 6.722 15.237 1.00 91.50 87 TYR A C 1
ATOM 748 O O . TYR A 1 87 ? -5.941 7.153 14.894 1.00 91.50 87 TYR A O 1
ATOM 756 N N . ASN A 1 88 ? -7.592 7.026 16.412 1.00 91.94 88 ASN A N 1
ATOM 757 C CA . ASN A 1 88 ? -6.938 7.805 17.467 1.00 91.94 88 ASN A CA 1
A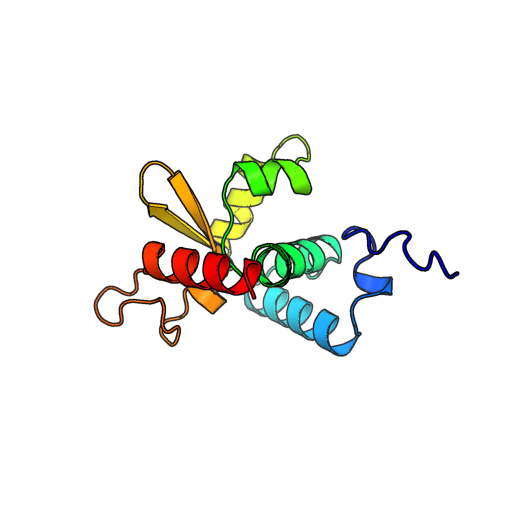TOM 758 C C . ASN A 1 88 ? -6.292 9.131 17.001 1.00 91.94 88 ASN A C 1
ATOM 760 O O . ASN A 1 88 ? -5.182 9.460 17.406 1.00 91.94 88 ASN A O 1
ATOM 764 N N . GLY A 1 89 ? -6.976 9.888 16.136 1.00 93.50 89 GLY A N 1
ATOM 765 C CA . GLY A 1 89 ? -6.468 11.173 15.640 1.00 93.50 89 GLY A CA 1
ATOM 766 C C . GLY A 1 89 ? -5.586 11.081 14.391 1.00 93.50 89 GLY A C 1
ATOM 767 O O . GLY A 1 89 ? -5.269 12.119 13.815 1.00 93.50 89 GLY A O 1
ATOM 768 N N . THR A 1 90 ? -5.248 9.873 13.936 1.00 95.00 90 THR A N 1
ATOM 769 C CA . THR A 1 90 ? -4.285 9.639 12.854 1.00 95.00 90 THR A CA 1
ATOM 770 C C . THR A 1 90 ? -4.926 8.881 11.695 1.00 95.00 90 THR A C 1
ATOM 772 O O . THR A 1 90 ? -5.719 7.955 11.885 1.00 95.00 90 THR A O 1
ATOM 775 N N . TRP A 1 91 ? -4.577 9.278 10.471 1.00 95.00 91 TRP A N 1
ATOM 776 C CA . TRP A 1 91 ? -4.927 8.533 9.266 1.00 95.00 91 TRP A CA 1
ATOM 777 C C . TRP A 1 91 ? -3.884 7.457 8.987 1.00 95.00 91 TRP A C 1
ATOM 779 O O . TRP A 1 91 ? -2.702 7.760 8.836 1.00 95.00 91 TRP A O 1
ATOM 789 N N . TYR A 1 92 ? -4.348 6.221 8.854 1.00 95.31 92 TYR A N 1
ATOM 790 C CA . TYR A 1 92 ? -3.535 5.070 8.496 1.00 95.31 92 TYR A CA 1
ATOM 791 C C . TYR A 1 92 ? -3.871 4.603 7.088 1.00 95.31 92 TYR A C 1
ATOM 793 O O . TYR A 1 92 ? -5.030 4.619 6.666 1.00 95.31 92 TYR A O 1
ATOM 801 N N . TYR A 1 93 ? -2.842 4.162 6.382 1.00 95.38 93 TYR A N 1
ATOM 802 C CA . TYR A 1 93 ? -2.917 3.516 5.087 1.00 95.38 93 TYR A CA 1
ATOM 803 C C . TYR A 1 93 ? -2.569 2.050 5.270 1.00 95.38 93 TYR A C 1
ATOM 805 O O . TYR A 1 93 ? -1.563 1.712 5.896 1.00 95.38 93 TYR A O 1
ATOM 813 N N . VAL A 1 94 ? -3.418 1.182 4.734 1.00 94.25 94 VAL A N 1
ATOM 814 C CA . VAL A 1 94 ? -3.283 -0.258 4.911 1.00 94.25 94 VAL A CA 1
ATOM 815 C C . VAL A 1 94 ? -3.326 -0.958 3.573 1.00 94.25 94 VAL A C 1
ATOM 817 O O . VAL A 1 94 ? -4.240 -0.733 2.789 1.00 94.25 94 VAL A O 1
ATOM 820 N N . THR A 1 95 ? -2.357 -1.830 3.316 1.00 93.94 95 THR A N 1
ATOM 821 C CA . THR A 1 95 ? -2.346 -2.637 2.088 1.00 93.94 95 THR A CA 1
ATOM 822 C C . THR A 1 95 ? -3.536 -3.590 2.021 1.00 93.94 95 THR A C 1
ATOM 824 O O . THR A 1 95 ? -4.008 -4.087 3.048 1.00 93.94 95 THR A O 1
ATOM 827 N N . GLU A 1 96 ? -3.984 -3.899 0.808 1.00 89.31 96 GLU A N 1
ATOM 828 C CA . GLU A 1 96 ? -5.155 -4.741 0.568 1.00 89.31 96 GLU A CA 1
ATOM 829 C C . GLU A 1 96 ? -5.098 -6.102 1.269 1.00 89.31 96 GLU A C 1
ATOM 831 O O . GLU A 1 96 ? -6.129 -6.583 1.721 1.00 89.31 96 GLU A O 1
ATOM 836 N N . TYR A 1 97 ? -3.915 -6.702 1.447 1.00 84.69 97 TYR A N 1
ATOM 837 C CA . TYR A 1 97 ? -3.807 -8.004 2.107 1.00 84.69 97 TYR A CA 1
ATOM 838 C C . TYR A 1 97 ? -4.216 -7.957 3.576 1.00 84.69 97 TYR A C 1
ATOM 840 O O . TYR A 1 97 ? -4.891 -8.865 4.063 1.00 84.69 97 TYR A O 1
ATOM 848 N N . ALA A 1 98 ? -3.850 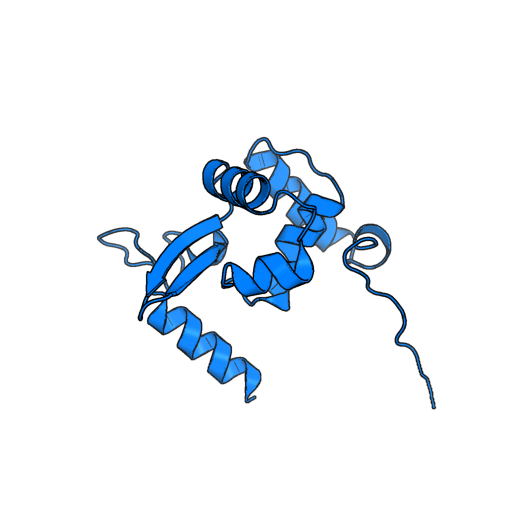-6.893 4.289 1.00 81.31 98 ALA A N 1
ATOM 849 C CA . ALA A 1 98 ? -4.284 -6.719 5.669 1.00 81.31 98 ALA A CA 1
ATOM 850 C C . ALA A 1 98 ? -5.759 -6.295 5.757 1.00 81.31 98 ALA A C 1
ATOM 852 O O . ALA A 1 98 ? -6.392 -6.544 6.785 1.00 81.31 98 ALA A O 1
ATOM 853 N N . ALA A 1 99 ? -6.308 -5.720 4.685 1.00 76.19 99 ALA A N 1
ATOM 854 C CA . ALA A 1 99 ? -7.697 -5.288 4.587 1.00 76.19 99 ALA A CA 1
ATOM 855 C C . ALA A 1 99 ? -8.637 -6.291 3.881 1.00 76.19 99 ALA A C 1
ATOM 857 O O . ALA A 1 99 ? -9.833 -6.024 3.772 1.00 76.19 99 ALA A O 1
ATOM 858 N N . ASP A 1 100 ? -8.147 -7.452 3.428 1.00 78.88 100 ASP A N 1
ATOM 859 C CA . ASP A 1 100 ? -8.973 -8.470 2.768 1.00 78.88 100 ASP A CA 1
ATOM 860 C C . ASP A 1 100 ? -10.092 -8.947 3.712 1.00 78.88 100 ASP A C 1
ATOM 862 O O . ASP A 1 100 ? -9.923 -9.057 4.923 1.00 78.88 100 ASP A O 1
ATOM 866 N N . SER A 1 101 ? -11.247 -9.289 3.155 1.00 68.12 101 SER A N 1
ATOM 867 C C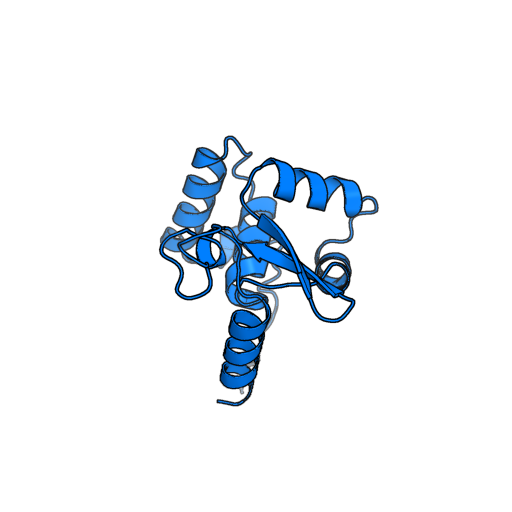A . SER A 1 101 ? -12.380 -9.931 3.831 1.00 68.12 101 SER A CA 1
ATOM 868 C C . SER A 1 101 ? -12.013 -11.197 4.625 1.00 68.12 101 SER A C 1
ATOM 870 O O . SER A 1 101 ? -12.697 -11.558 5.587 1.00 68.12 101 SER A O 1
ATOM 872 N N . LYS A 1 102 ? -10.931 -11.884 4.233 1.00 76.19 102 LYS A N 1
ATOM 873 C CA . LYS A 1 102 ? -10.386 -13.061 4.930 1.00 76.19 102 LYS A CA 1
ATOM 874 C C . LYS A 1 102 ? -9.382 -12.705 6.028 1.00 76.19 102 LYS A C 1
ATOM 876 O O . LYS A 1 102 ? -9.025 -13.581 6.817 1.00 76.19 102 LYS A O 1
ATOM 881 N N . SER A 1 103 ? -8.935 -11.453 6.090 1.00 78.69 103 SER A N 1
ATOM 882 C CA . SER A 1 103 ? -7.987 -10.971 7.088 1.00 78.69 103 SER A CA 1
ATOM 883 C C . SER A 1 103 ? -8.577 -11.067 8.500 1.00 78.69 103 SER A C 1
ATOM 885 O O . SER A 1 103 ? -9.737 -10.702 8.712 1.00 78.69 103 SER A O 1
ATOM 887 N N . PRO A 1 104 ? -7.791 -11.485 9.513 1.00 79.31 104 PRO A N 1
ATOM 888 C CA . PRO A 1 104 ? -8.226 -11.464 10.913 1.00 79.31 104 PRO A CA 1
ATOM 889 C C . PRO A 1 104 ? -8.442 -10.039 11.454 1.00 79.31 104 PRO A C 1
ATOM 891 O O . PRO A 1 104 ? -8.953 -9.871 12.569 1.00 79.31 104 PRO A O 1
ATOM 894 N N . PHE A 1 105 ? -8.037 -9.025 10.686 1.00 82.56 105 PHE A N 1
ATOM 895 C CA . PHE A 1 105 ? -8.202 -7.614 11.003 1.00 82.56 105 PHE A CA 1
ATOM 896 C C . PHE A 1 105 ? -9.489 -7.030 10.427 1.00 82.56 105 PHE A C 1
ATOM 898 O O . PHE A 1 105 ? -9.908 -5.979 10.891 1.00 82.56 105 PHE A O 1
ATOM 905 N N . THR A 1 106 ? -10.162 -7.693 9.487 1.00 83.44 106 THR A N 1
ATOM 906 C CA . THR A 1 106 ? -11.357 -7.143 8.838 1.00 83.44 106 THR A CA 1
ATOM 907 C C . THR A 1 106 ? -12.634 -7.640 9.510 1.00 83.44 106 THR A C 1
ATOM 909 O O . THR A 1 106 ? -12.840 -8.834 9.738 1.00 83.44 106 THR A O 1
ATOM 912 N N . CYS A 1 107 ? -13.534 -6.715 9.841 1.00 79.44 107 CYS A N 1
ATOM 913 C CA . CYS A 1 107 ? -14.861 -7.044 10.342 1.00 79.44 107 CYS A CA 1
ATOM 914 C C . CYS A 1 107 ? -15.703 -7.650 9.216 1.00 79.44 107 CYS A C 1
ATOM 916 O O . CYS A 1 107 ? -16.051 -6.961 8.263 1.00 79.44 107 CYS A O 1
ATOM 918 N N . LYS A 1 108 ? -16.113 -8.914 9.356 1.00 78.56 108 LYS A N 1
ATOM 919 C CA . LYS A 1 108 ? -16.910 -9.621 8.336 1.00 78.56 108 LYS A CA 1
ATOM 920 C C . LYS A 1 108 ? -18.279 -8.989 8.060 1.00 78.56 108 LYS A C 1
ATOM 922 O O . LYS A 1 108 ? -18.832 -9.196 6.988 1.00 78.56 108 LYS A O 1
ATOM 927 N N . SER A 1 109 ? -18.824 -8.236 9.016 1.00 80.31 109 SER A N 1
ATOM 928 C CA . SER A 1 109 ? -20.162 -7.645 8.897 1.00 80.31 109 SER A CA 1
ATOM 929 C C . SER A 1 109 ? -20.166 -6.303 8.165 1.00 80.31 109 SER A C 1
ATOM 931 O O . SER A 1 109 ? -21.113 -6.012 7.445 1.00 80.31 109 SER A O 1
ATOM 933 N N . CYS A 1 110 ? -19.136 -5.471 8.355 1.00 79.56 110 CYS A N 1
ATOM 934 C CA . CYS A 1 110 ? -19.064 -4.136 7.744 1.00 79.56 110 CYS A CA 1
ATOM 935 C C . CYS A 1 110 ? -17.878 -3.949 6.789 1.00 79.56 110 CYS A C 1
ATOM 937 O O . CYS A 1 110 ? -17.701 -2.857 6.255 1.00 79.56 110 CYS A O 1
ATOM 939 N N . ASN A 1 111 ? -17.070 -4.995 6.595 1.00 73.19 111 ASN A N 1
ATOM 940 C CA . ASN A 1 111 ? -15.857 -5.028 5.779 1.00 73.19 111 ASN A CA 1
ATOM 941 C C . ASN A 1 111 ? -14.854 -3.903 6.092 1.00 73.19 111 ASN A C 1
ATOM 943 O O . ASN A 1 111 ? -14.082 -3.496 5.230 1.00 73.19 111 ASN A O 1
ATOM 947 N N . ARG A 1 112 ? -14.885 -3.382 7.328 1.00 80.00 112 ARG A N 1
ATOM 948 C CA . ARG A 1 112 ? -13.931 -2.384 7.822 1.00 80.00 112 ARG A CA 1
ATOM 949 C C . ARG A 1 112 ? -12.791 -3.053 8.557 1.00 80.00 112 ARG A C 1
ATOM 951 O O . ARG A 1 112 ? -13.010 -4.016 9.296 1.00 80.00 112 ARG A O 1
ATOM 958 N N . ILE A 1 113 ? -11.600 -2.502 8.403 1.00 86.25 113 ILE A N 1
ATOM 959 C CA . ILE A 1 113 ? -10.423 -2.975 9.106 1.00 86.25 113 ILE A CA 1
ATOM 96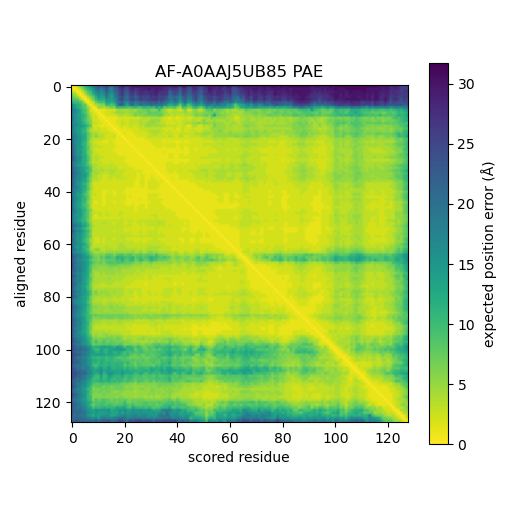0 C C . ILE A 1 113 ? -10.408 -2.496 10.565 1.00 86.25 113 ILE A C 1
ATOM 962 O O . ILE A 1 113 ? -10.823 -1.394 10.907 1.00 86.25 113 ILE A O 1
ATOM 966 N N . ASN A 1 114 ? -9.926 -3.346 11.461 1.00 87.56 114 ASN A N 1
ATOM 967 C CA . ASN A 1 114 ? -9.660 -3.035 12.852 1.00 87.56 114 ASN A CA 1
ATOM 968 C C . ASN A 1 114 ? -8.202 -2.578 12.984 1.00 87.56 114 ASN A C 1
ATOM 970 O O . ASN A 1 114 ? -7.319 -3.370 13.324 1.00 87.56 114 ASN A O 1
ATOM 974 N N . ILE A 1 115 ? -7.968 -1.292 12.704 1.00 89.06 115 ILE A N 1
ATOM 975 C CA . ILE A 1 115 ? -6.641 -0.661 12.779 1.00 89.06 115 ILE A CA 1
ATOM 976 C C . ILE A 1 115 ? -5.994 -0.861 14.147 1.00 89.06 115 ILE A C 1
ATOM 978 O O . ILE A 1 115 ? -4.821 -1.213 14.216 1.00 89.06 115 ILE A O 1
ATOM 982 N N . LYS A 1 116 ? -6.759 -0.720 15.237 1.00 88.81 116 LYS A N 1
ATOM 983 C CA . LYS A 1 116 ? -6.256 -0.938 16.600 1.00 88.81 116 LYS A CA 1
ATOM 984 C C . LYS A 1 116 ? -5.565 -2.297 16.732 1.00 88.81 116 LYS A C 1
ATOM 986 O O . LYS A 1 116 ? -4.422 -2.366 17.171 1.00 88.81 116 LYS A O 1
ATOM 991 N N . ARG A 1 117 ? -6.242 -3.366 16.303 1.00 86.06 117 ARG A N 1
ATOM 992 C CA . ARG A 1 117 ? -5.713 -4.734 16.380 1.00 86.06 117 ARG A CA 1
ATOM 993 C C . ARG A 1 117 ? -4.488 -4.935 15.486 1.00 86.06 117 ARG A C 1
ATOM 995 O O . ARG A 1 117 ? -3.584 -5.673 15.864 1.00 86.06 117 ARG A O 1
ATOM 1002 N N . LEU A 1 118 ? -4.464 -4.311 14.307 1.00 88.31 118 LEU A N 1
ATOM 1003 C CA . LEU A 1 118 ? -3.311 -4.370 13.405 1.00 88.31 118 LEU A CA 1
ATOM 1004 C C . LEU A 1 118 ? -2.073 -3.724 14.050 1.00 88.31 118 LEU A C 1
ATOM 1006 O O . LEU A 1 118 ? -1.004 -4.331 14.067 1.00 88.31 118 LEU A O 1
ATOM 1010 N N . LEU A 1 119 ? -2.243 -2.542 14.648 1.00 88.81 119 LEU A N 1
ATOM 1011 C CA . LEU A 1 119 ? -1.172 -1.811 15.327 1.00 88.81 119 LEU A CA 1
ATOM 1012 C C . LEU A 1 119 ? -0.625 -2.571 16.543 1.00 88.81 119 LEU A C 1
ATOM 1014 O O . LEU A 1 119 ? 0.588 -2.685 16.687 1.00 88.81 119 LEU A O 1
ATOM 1018 N N . GLU A 1 120 ? -1.499 -3.145 17.375 1.00 87.75 120 GLU A N 1
ATOM 1019 C CA . GLU A 1 120 ? -1.093 -3.948 18.541 1.00 87.75 120 GLU A CA 1
ATOM 1020 C C . GLU A 1 120 ? -0.206 -5.140 18.140 1.00 87.75 120 GLU A C 1
ATOM 1022 O O . GLU A 1 120 ? 0.794 -5.430 18.794 1.00 87.75 120 GLU A O 1
ATOM 1027 N N . ILE A 1 121 ? -0.535 -5.831 17.042 1.00 83.12 121 ILE A N 1
ATOM 1028 C CA . ILE A 1 121 ? 0.274 -6.963 16.566 1.00 83.12 121 ILE A CA 1
ATOM 1029 C C . ILE A 1 121 ? 1.620 -6.499 16.011 1.00 83.12 121 ILE A C 1
ATOM 1031 O O . ILE A 1 121 ? 2.623 -7.176 16.240 1.00 83.12 121 ILE A O 1
ATOM 1035 N N . ASN A 1 122 ? 1.658 -5.378 15.291 1.00 81.44 122 ASN A N 1
ATOM 1036 C CA . ASN A 1 122 ? 2.908 -4.843 14.752 1.00 81.44 122 ASN A CA 1
ATOM 1037 C C . ASN A 1 122 ? 3.870 -4.436 15.880 1.00 81.44 122 ASN A C 1
ATOM 1039 O O . ASN A 1 122 ? 5.026 -4.845 15.854 1.00 81.44 122 ASN A O 1
ATOM 1043 N N . GLN A 1 123 ? 3.369 -3.777 16.929 1.00 79.62 123 GLN A N 1
ATOM 1044 C CA . GLN A 1 123 ? 4.160 -3.418 18.114 1.00 79.62 123 GLN A CA 1
ATOM 1045 C C . GLN A 1 123 ? 4.719 -4.642 18.853 1.00 79.62 123 GLN A C 1
ATOM 1047 O O . GLN A 1 123 ? 5.885 -4.660 19.237 1.00 79.62 123 GLN A O 1
ATOM 1052 N N . ASN A 1 124 ? 3.919 -5.699 19.013 1.00 72.38 124 ASN A N 1
ATOM 1053 C CA . ASN A 1 124 ? 4.375 -6.923 19.680 1.00 72.38 124 ASN A CA 1
ATOM 1054 C C . ASN A 1 124 ? 5.477 -7.657 18.894 1.00 72.38 124 ASN A C 1
ATOM 1056 O O . ASN A 1 124 ? 6.313 -8.334 19.492 1.00 72.38 124 ASN A O 1
ATOM 1060 N N . LYS A 1 125 ? 5.492 -7.528 17.560 1.00 62.38 125 LYS A N 1
ATOM 1061 C CA . LYS A 1 125 ? 6.528 -8.114 16.694 1.00 62.38 125 LYS A CA 1
ATOM 1062 C C . LYS A 1 125 ? 7.845 -7.342 16.717 1.00 62.38 125 LYS A C 1
ATOM 1064 O O . LYS A 1 125 ? 8.870 -7.943 16.443 1.00 62.38 125 LYS A O 1
ATOM 1069 N N . GLU A 1 126 ? 7.823 -6.048 17.018 1.00 61.09 126 GLU A N 1
ATOM 1070 C CA . GLU A 1 126 ? 9.038 -5.228 17.151 1.00 61.09 126 GLU A CA 1
ATOM 1071 C C . GLU A 1 126 ? 9.753 -5.447 18.495 1.00 61.09 126 GLU A C 1
ATOM 1073 O O . GLU A 1 126 ? 10.931 -5.130 18.628 1.00 61.09 126 GLU A O 1
ATOM 1078 N N . GLN A 1 127 ? 9.050 -5.998 19.490 1.00 56.75 127 GLN A N 1
ATOM 1079 C CA . GLN A 1 127 ? 9.582 -6.291 20.827 1.00 56.75 127 GLN A CA 1
ATOM 1080 C C . GLN A 1 127 ? 10.077 -7.739 21.002 1.00 56.75 127 GLN A C 1
ATOM 1082 O O . GLN A 1 127 ? 10.602 -8.065 22.068 1.00 56.75 127 GLN A O 1
ATOM 1087 N N . SER A 1 128 ? 9.873 -8.601 19.998 1.00 46.97 128 SER A N 1
ATOM 1088 C CA . SER A 1 128 ? 10.253 -10.025 20.003 1.00 46.97 128 SER A CA 1
ATOM 1089 C C . SER A 1 128 ? 11.498 -10.265 19.159 1.00 46.97 128 SER A C 1
ATOM 1091 O O . SER A 1 128 ? 12.343 -11.076 19.596 1.00 46.97 128 SER A O 1
#

Mean predicted aligned error: 6.43 Å

Solvent-accessible surface area (backbone atoms only — not comparable to full-atom values): 7522 Å² total; per-residue (Å²): 134,83,90,85,78,86,75,92,43,55,91,49,35,79,80,71,46,55,69,69,63,52,47,54,46,33,53,52,29,47,77,53,76,39,78,68,45,59,66,54,39,27,51,52,47,42,41,45,69,73,40,66,26,49,43,41,65,67,60,46,48,77,78,59,60,74,92,50,50,69,64,54,55,48,54,39,44,76,51,54,57,27,46,77,49,78,55,96,94,40,59,36,38,31,30,37,73,57,49,29,77,84,23,95,36,21,39,82,89,76,66,44,62,41,61,70,63,51,51,55,53,53,55,57,60,76,76,107

pLDDT: mean 85.47, std 14.27, range [32.28, 96.25]

Secondary structure (DSSP, 8-state):
-----S---GGGHHHHS-HHHHHHHHHHHHHTT----HHHHHHHHIIIIISTTEEEHHHHHHHH-SS-HHHHHHHHHHHTSEEEEEETTEEEEEEHHHHSTTSTTB-TTT--B-HHHHHHHHHHHH--

Organism: NCBI:txid2364647

Sequence (128 aa):
MNDTDSSNSLHLIETWLPRFEYHVYRDRLRSHNLPTTPTRVAFLYWAEQMMKHCFTFEDFLQEWDNGNPHRVINQWLESGLIQKDFYNGTWYYVTEYAADSKSPFTCKSCNRINIKRLLEINQNKEQS

Foldseek 3Di:
DDPPDDDPPLVPCVVPPPPVLLVVLQVVCVVLVHDSDSNSSSVLCCCCPVVVQKDFLVRCCVRPPPPCSVVVVVVCCVSQQWHWDDDDNTIMIGGVVCQDCPHPQADVVPSDGNVVVSVVVVVVVVVD